Protein AF-A0A9D8TZD1-F1 (afdb_monomer_lite)

Foldseek 3Di:
DVVVVVVVVVVVVVVVVVVLVVLCVVQVFFDFDQDPPVRDGDRHGPSVVVVVVVVVVVVVVCVVVVVVVVVVVVVVVVVVVVVVVVVVVVVVVVVVVVVVVVVVVVVVVVVVVVVVVVD

Secondary structure (DSSP, 8-state):
-HHHHHHHHHHHHHHHHHHHHHHHHHT-SEEE--BTTTTB--EEEHHHHHHHHHHHHHHHHHHHHHHHHHHHHHHHHHHHHHHHHHHHHHHHHHHHHHHHHHHHHHHHHHHHHHHTT--

Structure (mmCIF, N/CA/C/O backbone):
data_AF-A0A9D8TZD1-F1
#
_entry.id   AF-A0A9D8TZD1-F1
#
loop_
_atom_site.group_PDB
_atom_site.id
_atom_site.type_symbol
_atom_site.label_atom_id
_atom_site.label_alt_id
_atom_site.label_comp_id
_atom_site.label_asym_id
_atom_site.label_entity_id
_atom_site.label_seq_id
_atom_site.pdbx_PDB_ins_code
_atom_site.Cartn_x
_atom_site.Cartn_y
_atom_site.Cartn_z
_atom_site.occupancy
_atom_site.B_iso_or_equiv
_atom_site.auth_seq_id
_atom_site.auth_comp_id
_atom_site.auth_asym_id
_atom_site.auth_atom_id
_atom_site.pdbx_PDB_model_num
ATOM 1 N N . MET A 1 1 ? -3.387 24.633 10.165 1.00 63.16 1 MET A N 1
ATOM 2 C CA . MET A 1 1 ? -2.255 23.688 10.346 1.00 63.16 1 MET A CA 1
ATOM 3 C C . MET A 1 1 ? -2.448 22.372 9.582 1.00 63.16 1 MET A C 1
ATOM 5 O O . MET A 1 1 ? -1.599 22.056 8.760 1.00 63.16 1 MET A O 1
ATOM 9 N N . ALA A 1 2 ? -3.564 21.642 9.746 1.00 78.69 2 ALA A N 1
ATOM 10 C CA . ALA A 1 2 ? -3.798 20.363 9.046 1.00 78.69 2 ALA A CA 1
ATOM 11 C C . ALA A 1 2 ? -3.732 20.444 7.501 1.00 78.69 2 ALA A C 1
ATOM 13 O O . ALA A 1 2 ? -3.225 19.532 6.852 1.00 78.69 2 ALA A O 1
ATOM 14 N N . GLN A 1 3 ? -4.179 21.559 6.908 1.00 86.00 3 GLN A N 1
ATOM 15 C CA . GLN A 1 3 ? -4.106 21.774 5.456 1.00 86.00 3 GLN A CA 1
ATOM 16 C C . GLN A 1 3 ? -2.664 21.906 4.936 1.00 86.00 3 GLN A C 1
ATOM 18 O O . GLN A 1 3 ? -2.342 21.358 3.885 1.00 86.00 3 GLN A O 1
ATOM 23 N N . LEU A 1 4 ? -1.771 22.551 5.696 1.00 87.38 4 LEU A N 1
ATOM 24 C CA . LEU A 1 4 ? -0.361 22.703 5.322 1.00 87.38 4 LEU A CA 1
ATOM 25 C C . LEU A 1 4 ? 0.353 21.342 5.300 1.00 87.38 4 LEU A C 1
ATOM 27 O O . LEU A 1 4 ? 1.038 21.022 4.334 1.00 87.38 4 LEU A O 1
ATOM 31 N N . LEU A 1 5 ? 0.115 20.501 6.314 1.00 90.75 5 LEU A N 1
ATOM 32 C CA . LEU A 1 5 ? 0.665 19.140 6.381 1.00 90.75 5 LEU A CA 1
ATOM 33 C C . LEU A 1 5 ? 0.210 18.275 5.196 1.00 90.75 5 LEU A C 1
ATOM 35 O O . LEU A 1 5 ? 0.997 17.508 4.642 1.00 90.75 5 LEU A O 1
ATOM 39 N N . ASN A 1 6 ? -1.047 18.420 4.766 1.00 92.88 6 ASN A N 1
ATOM 40 C CA . ASN A 1 6 ? -1.565 17.702 3.602 1.00 92.88 6 ASN A CA 1
ATOM 41 C C . ASN A 1 6 ? -0.882 18.130 2.298 1.00 92.88 6 ASN A C 1
ATOM 43 O O . ASN A 1 6 ? -0.601 17.271 1.462 1.00 92.88 6 ASN A O 1
ATOM 47 N N . ILE A 1 7 ? -0.603 19.425 2.130 1.00 95.19 7 ILE A N 1
ATOM 48 C CA . ILE A 1 7 ? 0.103 19.957 0.958 1.00 95.19 7 ILE A CA 1
ATOM 49 C C . ILE A 1 7 ? 1.554 19.478 0.945 1.00 95.19 7 ILE A C 1
ATOM 51 O O . ILE A 1 7 ? 1.998 18.948 -0.069 1.00 95.19 7 ILE A O 1
ATOM 55 N N . VAL A 1 8 ? 2.263 19.577 2.074 1.00 96.00 8 VAL A N 1
ATOM 56 C CA . VAL A 1 8 ? 3.642 19.076 2.198 1.00 96.00 8 VAL A CA 1
ATOM 57 C C . VAL A 1 8 ? 3.698 17.585 1.877 1.00 96.00 8 VAL A C 1
ATOM 59 O O . VAL A 1 8 ? 4.513 17.158 1.067 1.00 96.00 8 VAL A O 1
ATOM 62 N N . ARG A 1 9 ? 2.773 16.787 2.423 1.00 95.56 9 ARG A N 1
ATOM 63 C CA . ARG A 1 9 ? 2.679 15.358 2.103 1.00 95.56 9 ARG A CA 1
ATOM 64 C C . ARG A 1 9 ? 2.456 15.116 0.607 1.00 95.56 9 ARG A C 1
ATOM 66 O O . ARG A 1 9 ? 3.107 14.246 0.043 1.00 95.56 9 ARG A O 1
ATOM 73 N N . ARG A 1 10 ? 1.558 15.864 -0.045 1.00 96.31 10 ARG A N 1
ATOM 74 C CA . ARG A 1 10 ? 1.322 15.751 -1.499 1.00 96.31 10 ARG A CA 1
ATOM 75 C C . ARG A 1 10 ? 2.564 16.118 -2.309 1.00 96.31 10 ARG A C 1
ATOM 77 O O . ARG A 1 10 ? 2.880 15.407 -3.253 1.00 96.31 10 ARG A O 1
ATOM 84 N N . LEU A 1 11 ? 3.274 17.177 -1.921 1.00 97.00 11 LEU A N 1
ATOM 85 C CA . LEU A 1 11 ? 4.532 17.580 -2.552 1.00 97.00 11 LEU A CA 1
ATOM 86 C C . LEU A 1 11 ? 5.605 16.498 -2.413 1.00 97.00 11 LEU A C 1
ATOM 88 O O . LEU A 1 11 ? 6.266 16.184 -3.395 1.00 97.00 11 LEU A O 1
ATOM 92 N N . LEU A 1 12 ? 5.730 15.875 -1.238 1.00 96.88 12 LEU A N 1
ATOM 93 C CA . LEU A 1 12 ? 6.648 14.751 -1.033 1.00 96.88 12 LEU A CA 1
ATOM 94 C C . LEU A 1 12 ? 6.302 13.561 -1.936 1.00 96.88 12 LEU A C 1
ATOM 96 O O . LEU A 1 12 ? 7.192 13.000 -2.567 1.00 96.88 12 LEU A O 1
ATOM 100 N N . TRP A 1 13 ? 5.018 13.207 -2.055 1.00 96.31 13 TRP A N 1
ATOM 101 C CA . TRP A 1 13 ? 4.581 12.156 -2.982 1.00 96.31 13 TRP A CA 1
ATOM 102 C C . TRP A 1 13 ? 4.863 12.510 -4.443 1.00 96.31 13 TRP A C 1
ATOM 104 O O . TRP A 1 13 ? 5.315 11.652 -5.196 1.00 96.31 13 TRP A O 1
ATOM 114 N N . ALA A 1 14 ? 4.638 13.763 -4.843 1.00 97.25 14 ALA A N 1
ATOM 115 C CA . ALA A 1 14 ? 4.937 14.230 -6.193 1.00 97.25 14 ALA A CA 1
ATOM 116 C C . ALA A 1 14 ? 6.444 14.180 -6.492 1.00 97.25 14 ALA A C 1
ATOM 118 O O . ALA A 1 14 ? 6.845 13.693 -7.546 1.00 97.25 14 ALA A O 1
ATOM 119 N N . ALA A 1 15 ? 7.281 14.616 -5.548 1.00 97.69 15 ALA A N 1
ATOM 120 C CA . ALA A 1 15 ? 8.734 14.544 -5.666 1.00 97.69 15 ALA A CA 1
ATOM 121 C C . ALA A 1 15 ? 9.225 13.090 -5.755 1.00 97.69 15 ALA A C 1
ATOM 123 O O . ALA A 1 15 ? 10.039 12.770 -6.618 1.00 97.69 15 ALA A O 1
ATOM 124 N N . LEU A 1 16 ? 8.684 12.194 -4.921 1.00 96.69 16 LEU A N 1
ATOM 125 C CA . LEU A 1 16 ? 8.992 10.765 -4.976 1.00 96.69 16 LEU A CA 1
ATOM 126 C C . LEU A 1 16 ? 8.586 10.153 -6.325 1.00 96.69 16 LEU A C 1
ATOM 128 O O . LEU A 1 16 ? 9.360 9.402 -6.913 1.00 96.69 16 LEU A O 1
ATOM 132 N N . ALA A 1 17 ? 7.405 10.502 -6.844 1.00 95.75 17 ALA A N 1
ATOM 133 C CA . ALA A 1 17 ? 6.942 10.050 -8.153 1.00 95.75 17 ALA A CA 1
ATOM 134 C C . ALA A 1 17 ? 7.857 10.540 -9.285 1.00 95.75 17 ALA A C 1
ATOM 136 O O . ALA A 1 17 ? 8.245 9.748 -10.140 1.00 95.75 17 ALA A O 1
ATOM 137 N N . LEU A 1 18 ? 8.259 11.815 -9.269 1.00 97.88 18 LEU A N 1
ATOM 138 C CA . LEU A 1 18 ? 9.214 12.359 -10.237 1.00 97.88 18 LEU A CA 1
ATOM 139 C C . LEU A 1 18 ? 10.564 11.642 -10.171 1.00 97.88 18 LEU A C 1
ATOM 141 O O . LEU A 1 18 ? 11.112 11.287 -11.212 1.00 97.88 18 LEU A O 1
ATOM 145 N N . LEU A 1 19 ? 11.072 11.375 -8.966 1.00 97.06 19 LEU A N 1
ATOM 146 C CA . LEU A 1 19 ? 12.310 10.626 -8.767 1.00 97.06 19 LEU A CA 1
ATOM 147 C C . LEU A 1 19 ? 12.212 9.208 -9.347 1.00 97.06 19 LEU A C 1
ATOM 149 O O . LEU A 1 19 ? 13.105 8.784 -10.075 1.00 97.06 19 LEU A O 1
ATOM 153 N N . LEU A 1 20 ? 11.106 8.503 -9.096 1.00 96.56 20 LEU A N 1
ATOM 154 C CA . LEU A 1 20 ? 10.831 7.177 -9.662 1.00 96.56 20 LEU A CA 1
ATOM 155 C C . LEU A 1 20 ? 10.750 7.206 -11.194 1.00 96.56 20 LEU A C 1
ATOM 157 O O . LEU A 1 20 ? 11.310 6.334 -11.860 1.00 96.56 20 LEU A O 1
ATOM 161 N N . ILE A 1 21 ? 10.089 8.215 -11.767 1.00 96.44 21 ILE A N 1
ATOM 162 C CA . ILE A 1 21 ? 10.000 8.403 -13.220 1.00 96.44 21 ILE A CA 1
ATOM 163 C C . ILE A 1 21 ? 11.393 8.638 -13.805 1.00 96.44 21 ILE A C 1
ATOM 165 O O . ILE A 1 21 ? 11.779 7.972 -14.764 1.00 96.44 21 ILE A O 1
ATOM 169 N N . PHE A 1 22 ? 12.172 9.546 -13.216 1.00 97.38 22 PHE A N 1
ATOM 170 C CA . PHE A 1 22 ? 13.505 9.878 -13.708 1.00 97.38 22 PHE A CA 1
ATOM 171 C C . PHE A 1 22 ? 14.466 8.692 -13.590 1.00 97.38 22 PHE A C 1
ATOM 173 O O . PHE A 1 22 ? 15.194 8.388 -14.537 1.00 97.38 22 PHE A O 1
ATOM 180 N N . PHE A 1 23 ? 14.407 7.967 -12.470 1.00 95.88 23 PHE A N 1
ATOM 181 C CA . PHE A 1 23 ? 15.116 6.705 -12.285 1.00 95.88 23 PHE A CA 1
ATOM 182 C C . PHE A 1 23 ? 14.742 5.703 -13.379 1.00 95.88 23 PHE A C 1
ATOM 184 O O . PHE A 1 23 ? 15.625 5.119 -14.000 1.00 95.88 23 PHE A O 1
ATOM 191 N N . SER A 1 24 ? 13.450 5.562 -13.681 1.00 95.25 24 SER A N 1
ATOM 192 C CA . SER A 1 24 ? 12.968 4.641 -14.713 1.00 95.25 24 SER A CA 1
ATOM 193 C C . SER A 1 24 ? 13.445 5.015 -16.106 1.00 95.25 24 SER A C 1
ATOM 195 O O . SER A 1 24 ? 13.823 4.136 -16.872 1.00 95.25 24 SER A O 1
ATOM 197 N N . ILE A 1 25 ? 13.456 6.309 -16.433 1.00 96.44 25 ILE A N 1
ATOM 198 C CA . ILE A 1 25 ? 13.917 6.798 -17.734 1.00 96.44 25 ILE A CA 1
ATOM 199 C C . ILE A 1 25 ? 15.417 6.551 -17.916 1.00 96.44 25 ILE A C 1
ATOM 201 O O . ILE A 1 25 ? 15.821 6.113 -18.990 1.00 96.44 25 ILE A O 1
ATOM 205 N N . ASN A 1 26 ? 16.224 6.797 -16.884 1.00 95.88 26 ASN A N 1
ATOM 206 C CA . ASN A 1 26 ? 17.676 6.625 -16.961 1.00 95.88 26 ASN A CA 1
ATOM 207 C C . ASN A 1 26 ? 18.108 5.155 -16.872 1.00 95.88 26 ASN A C 1
ATOM 209 O O . ASN A 1 26 ? 19.114 4.773 -17.458 1.00 95.88 26 ASN A O 1
ATOM 213 N N . ASN A 1 27 ? 17.331 4.308 -16.196 1.00 94.38 27 ASN A N 1
ATOM 214 C CA . ASN A 1 27 ? 17.653 2.895 -15.985 1.00 94.38 27 ASN A CA 1
ATOM 215 C C . ASN A 1 27 ? 16.809 1.968 -16.872 1.00 94.38 27 ASN A C 1
ATOM 217 O O . ASN A 1 27 ? 16.347 0.916 -16.427 1.00 94.38 27 ASN A O 1
ATOM 221 N N . ARG A 1 28 ? 16.590 2.359 -18.136 1.00 93.25 28 ARG A N 1
ATOM 222 C CA . ARG A 1 28 ? 15.887 1.524 -19.130 1.00 93.25 28 ARG A CA 1
ATOM 223 C C . ARG A 1 28 ? 16.720 0.364 -19.657 1.00 93.25 28 ARG A C 1
ATOM 225 O O . ARG A 1 28 ? 16.157 -0.541 -20.265 1.00 93.25 28 ARG A O 1
ATOM 232 N N . GLN A 1 29 ? 18.033 0.411 -19.452 1.00 92.81 29 GLN A N 1
ATOM 233 C CA . GLN A 1 29 ? 18.937 -0.624 -19.930 1.00 92.81 29 GLN A CA 1
ATOM 234 C C . GLN A 1 29 ? 18.623 -1.959 -19.241 1.00 92.81 29 GLN A C 1
ATOM 236 O O . GLN A 1 29 ? 18.479 -1.983 -18.013 1.00 92.81 29 GLN A O 1
ATOM 241 N N . PRO A 1 30 ? 18.491 -3.055 -20.006 1.00 91.88 30 PRO A N 1
ATOM 242 C CA . PRO A 1 30 ? 18.254 -4.366 -19.433 1.00 91.88 30 PRO A CA 1
ATOM 243 C C . PRO A 1 30 ? 19.502 -4.832 -18.682 1.00 91.88 30 PRO A C 1
ATOM 245 O O . PRO A 1 30 ? 20.599 -4.868 -19.236 1.00 91.88 30 PRO A O 1
ATOM 248 N N . ILE A 1 31 ? 19.317 -5.208 -17.421 1.00 91.25 31 ILE A N 1
ATOM 249 C CA . ILE A 1 31 ? 20.317 -5.903 -16.618 1.00 91.25 31 ILE A CA 1
ATOM 250 C C . ILE A 1 31 ? 19.905 -7.367 -16.492 1.00 91.25 31 ILE A C 1
ATOM 252 O O . ILE A 1 31 ? 18.725 -7.691 -16.344 1.00 91.25 31 ILE A O 1
ATOM 256 N N . VAL A 1 32 ? 20.879 -8.268 -16.584 1.00 92.19 32 VAL A N 1
ATOM 257 C CA . VAL A 1 32 ? 20.630 -9.690 -16.348 1.00 92.19 32 VAL A CA 1
ATOM 258 C C . VAL A 1 32 ? 20.551 -9.887 -14.845 1.00 92.19 32 VAL A C 1
ATOM 260 O O . VAL A 1 32 ? 21.526 -9.652 -14.132 1.00 92.19 32 VAL A O 1
ATOM 263 N N . VAL A 1 33 ? 19.383 -10.299 -14.363 1.00 87.69 33 VAL A N 1
ATOM 264 C CA . VAL A 1 33 ? 19.202 -10.635 -12.953 1.00 87.69 33 VAL A CA 1
ATOM 265 C C . VAL A 1 33 ? 19.152 -12.141 -12.819 1.00 87.69 33 VAL A C 1
ATOM 267 O O . VAL A 1 33 ? 18.286 -12.782 -13.405 1.00 87.69 33 VAL A O 1
ATOM 270 N N . SER A 1 34 ? 20.077 -12.692 -12.033 1.00 89.38 34 SER A N 1
ATOM 271 C CA . SER A 1 34 ? 20.040 -14.103 -11.666 1.00 89.38 34 SER A CA 1
ATOM 272 C C . SER A 1 34 ? 19.082 -14.295 -10.497 1.00 89.38 34 SER A C 1
ATOM 274 O O . SER A 1 34 ? 19.334 -13.817 -9.389 1.00 89.38 34 SER A O 1
ATOM 276 N N . LEU A 1 35 ? 17.960 -14.962 -10.756 1.00 86.88 35 LEU A N 1
ATOM 277 C CA . LEU A 1 35 ? 16.982 -15.335 -9.740 1.00 86.88 35 LEU A CA 1
ATOM 278 C C . LEU A 1 35 ? 17.256 -16.769 -9.284 1.00 86.88 35 LEU A C 1
ATOM 280 O O . LEU A 1 35 ? 16.529 -17.696 -9.632 1.00 86.88 35 LEU A O 1
ATOM 284 N N . GLU A 1 36 ? 18.311 -16.961 -8.501 1.00 85.62 36 GLU A N 1
ATOM 285 C CA . GLU A 1 36 ? 18.554 -18.228 -7.800 1.00 85.62 36 GLU A CA 1
ATOM 286 C C . GLU A 1 36 ? 17.571 -18.385 -6.626 1.00 85.62 36 GLU A C 1
ATOM 288 O O . GLU A 1 36 ? 17.286 -17.391 -5.949 1.00 85.62 36 GLU A O 1
ATOM 293 N N . PRO A 1 37 ? 17.021 -19.586 -6.341 1.00 83.94 37 PRO A N 1
ATOM 294 C CA . PRO A 1 37 ? 17.229 -20.907 -6.961 1.00 83.94 37 PRO A CA 1
ATOM 295 C C . PRO A 1 37 ? 16.288 -21.209 -8.146 1.00 83.94 37 PRO A C 1
ATOM 297 O O . PRO A 1 37 ? 16.141 -22.356 -8.561 1.00 83.94 37 PRO A O 1
ATOM 300 N N . LEU A 1 38 ? 15.571 -20.205 -8.658 1.00 85.25 38 LEU A N 1
ATOM 301 C CA . LEU A 1 38 ? 14.556 -20.389 -9.697 1.00 85.25 38 LEU A CA 1
ATOM 302 C C . LEU A 1 38 ? 15.176 -20.677 -11.082 1.00 85.25 38 LEU A C 1
ATOM 304 O O . LEU A 1 38 ? 14.452 -21.089 -11.982 1.00 85.25 38 LEU A O 1
ATOM 308 N N . GLY A 1 39 ? 16.487 -20.470 -11.271 1.00 84.62 39 GLY A N 1
ATOM 309 C CA . GLY A 1 39 ? 17.191 -20.721 -12.537 1.00 84.62 39 GLY A CA 1
ATOM 310 C C . GLY A 1 39 ? 16.797 -19.768 -13.674 1.00 84.62 39 GLY A C 1
ATOM 311 O O . GLY A 1 39 ? 17.071 -20.037 -14.842 1.00 84.62 39 GLY A O 1
ATOM 312 N N . PHE A 1 40 ? 16.131 -18.656 -13.352 1.00 85.56 40 PHE A N 1
ATOM 313 C CA . PHE A 1 40 ? 15.682 -17.656 -14.320 1.00 85.56 40 PHE A CA 1
ATOM 314 C C . PHE A 1 40 ? 16.705 -16.520 -14.440 1.00 85.56 40 PHE A C 1
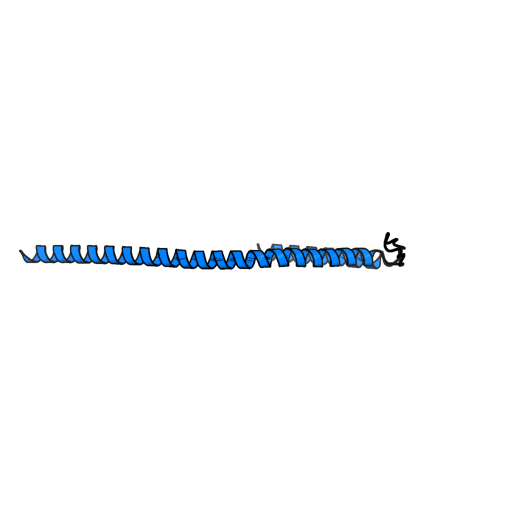ATOM 316 O O . PHE A 1 40 ? 17.080 -15.910 -13.439 1.00 85.56 40 PHE A O 1
ATOM 323 N N . LEU A 1 41 ? 17.104 -16.203 -15.679 1.00 86.31 41 LEU A N 1
ATOM 324 C CA . LEU A 1 41 ? 17.999 -15.086 -16.015 1.00 86.31 41 LEU A CA 1
ATOM 325 C C . LEU A 1 41 ? 17.333 -14.088 -16.987 1.00 86.31 41 LEU A C 1
ATOM 327 O O . LEU A 1 41 ? 17.817 -13.890 -18.105 1.00 86.31 41 LEU A O 1
ATOM 331 N N . PRO A 1 42 ? 16.187 -13.481 -16.631 1.00 86.31 42 PRO A N 1
ATOM 332 C CA . PRO A 1 42 ? 15.502 -12.572 -17.534 1.00 86.31 42 PRO A CA 1
ATOM 333 C C . PRO A 1 42 ? 16.287 -11.250 -17.670 1.00 86.31 42 PRO A C 1
ATOM 335 O O . PRO A 1 42 ? 16.713 -10.679 -16.660 1.00 86.31 42 PRO A O 1
ATOM 338 N N . PRO A 1 43 ? 16.455 -10.717 -18.895 1.00 90.25 43 PRO A N 1
ATOM 339 C CA . PRO A 1 43 ? 16.956 -9.363 -19.090 1.00 90.25 43 PRO A CA 1
ATOM 340 C C . PRO A 1 43 ? 15.854 -8.373 -18.699 1.00 90.25 43 PRO A C 1
ATOM 342 O O . PRO A 1 43 ? 14.879 -8.186 -19.428 1.00 90.25 43 PRO A O 1
ATOM 345 N N . LEU A 1 44 ? 15.990 -7.751 -17.530 1.00 91.81 44 LEU A N 1
ATOM 346 C CA . LEU A 1 44 ? 14.997 -6.828 -16.986 1.00 91.81 44 LEU A CA 1
ATOM 347 C C . LEU A 1 44 ? 15.625 -5.455 -16.755 1.00 91.81 44 LEU A C 1
ATOM 349 O O . LEU A 1 44 ? 16.728 -5.368 -16.220 1.00 91.81 44 LEU A O 1
ATOM 353 N N . PRO A 1 45 ? 14.941 -4.355 -17.098 1.00 94.25 45 PRO A N 1
ATOM 354 C CA . PRO A 1 45 ? 15.372 -3.035 -16.661 1.00 94.25 45 PRO A CA 1
ATOM 355 C C . PRO A 1 45 ? 15.349 -2.927 -15.133 1.00 94.25 45 PRO A C 1
ATOM 357 O O . PRO A 1 45 ? 14.425 -3.425 -14.487 1.00 94.25 45 PRO A O 1
ATOM 360 N N . ALA A 1 46 ? 16.309 -2.214 -14.541 1.00 92.06 46 ALA A N 1
ATOM 361 C CA . ALA A 1 46 ? 16.421 -2.112 -13.081 1.00 92.06 46 ALA A CA 1
ATOM 362 C C . ALA A 1 46 ? 15.162 -1.519 -12.416 1.00 92.06 46 ALA A C 1
ATOM 364 O O . ALA A 1 46 ? 14.785 -1.911 -11.309 1.00 92.06 46 ALA A O 1
ATOM 365 N N . TYR A 1 47 ? 14.461 -0.613 -13.108 1.00 92.94 47 TYR A N 1
ATOM 366 C CA . TYR A 1 47 ? 13.208 -0.047 -12.606 1.00 92.94 47 TYR A CA 1
ATOM 367 C C . TYR A 1 47 ? 12.108 -1.096 -12.425 1.00 92.94 47 TYR A C 1
ATOM 369 O O . TYR A 1 47 ? 11.286 -0.956 -11.522 1.00 92.94 47 TYR A O 1
ATOM 377 N N . ALA A 1 48 ? 12.095 -2.157 -13.238 1.00 93.25 48 ALA A N 1
ATOM 378 C CA . ALA A 1 48 ? 11.083 -3.202 -13.149 1.00 93.25 48 ALA A CA 1
ATOM 379 C C . ALA A 1 48 ? 11.199 -3.965 -11.823 1.00 93.25 48 ALA A C 1
ATOM 381 O O . ALA A 1 48 ? 10.189 -4.191 -11.159 1.00 93.25 48 ALA A O 1
ATOM 382 N N . LEU A 1 49 ? 12.427 -4.280 -11.391 1.00 92.12 49 LEU A N 1
ATOM 383 C CA . LEU A 1 49 ? 12.674 -4.915 -10.093 1.00 92.12 49 LEU A CA 1
ATOM 384 C C . LEU A 1 49 ? 12.300 -4.005 -8.929 1.00 92.12 49 LEU A C 1
ATOM 386 O O . LEU A 1 49 ? 11.657 -4.452 -7.979 1.00 92.12 49 LEU A O 1
ATOM 390 N N . LEU A 1 50 ? 12.666 -2.727 -9.016 1.00 94.12 50 LEU A N 1
ATOM 391 C CA . LEU A 1 50 ? 12.339 -1.750 -7.986 1.00 94.12 50 LEU A CA 1
ATOM 392 C C . LEU A 1 50 ? 10.820 -1.615 -7.810 1.00 94.12 50 LEU A C 1
ATOM 394 O O . LEU A 1 50 ? 10.322 -1.720 -6.689 1.00 94.12 50 LEU A O 1
ATOM 398 N N . PHE A 1 51 ? 10.065 -1.452 -8.901 1.00 95.75 51 PHE A N 1
ATOM 399 C CA . PHE A 1 51 ? 8.607 -1.388 -8.818 1.00 95.75 51 PHE A CA 1
ATOM 400 C C . PHE A 1 51 ? 7.997 -2.702 -8.343 1.00 95.75 51 PHE A C 1
ATOM 402 O O . PHE A 1 51 ? 7.114 -2.658 -7.492 1.00 95.75 51 PHE A O 1
ATOM 409 N N . ALA A 1 52 ? 8.468 -3.854 -8.827 1.00 94.38 52 ALA A N 1
ATOM 410 C CA . ALA A 1 52 ? 7.986 -5.152 -8.359 1.00 94.38 52 ALA A CA 1
ATOM 411 C C . ALA A 1 52 ? 8.153 -5.294 -6.838 1.00 94.38 52 ALA A C 1
ATOM 413 O O . ALA A 1 52 ? 7.197 -5.648 -6.150 1.00 94.38 52 ALA A O 1
ATOM 414 N N . GLY A 1 53 ? 9.319 -4.928 -6.295 1.00 95.00 53 GLY A N 1
ATOM 415 C CA . GLY A 1 53 ? 9.567 -4.919 -4.853 1.00 95.00 53 GLY A CA 1
ATOM 416 C C . GLY A 1 53 ? 8.628 -3.980 -4.091 1.00 95.00 53 GLY A C 1
ATOM 417 O O . GLY A 1 53 ? 8.054 -4.378 -3.077 1.00 95.00 53 GLY A O 1
ATOM 418 N N . ILE A 1 54 ? 8.405 -2.762 -4.600 1.00 95.75 54 ILE A N 1
ATOM 419 C CA . ILE A 1 54 ? 7.452 -1.809 -4.006 1.00 95.75 54 ILE A CA 1
ATOM 420 C C . ILE A 1 54 ? 6.031 -2.381 -4.016 1.00 95.75 54 ILE A C 1
ATOM 422 O O . ILE A 1 54 ? 5.355 -2.335 -2.991 1.00 95.75 54 ILE A O 1
ATOM 426 N N . PHE A 1 55 ? 5.571 -2.940 -5.138 1.00 96.62 55 PHE A N 1
ATOM 427 C CA . PHE A 1 55 ? 4.235 -3.528 -5.245 1.00 96.62 55 PHE A CA 1
ATOM 428 C C . PHE A 1 55 ? 4.058 -4.706 -4.290 1.00 96.62 55 PHE A C 1
ATOM 430 O O . PHE A 1 55 ? 3.067 -4.745 -3.564 1.00 96.62 55 PHE A O 1
ATOM 437 N N . ILE A 1 56 ? 5.028 -5.621 -4.230 1.00 96.81 56 ILE A N 1
ATOM 438 C CA . ILE A 1 56 ? 5.007 -6.747 -3.288 1.00 96.81 56 ILE A CA 1
ATOM 439 C C . ILE A 1 56 ? 4.957 -6.228 -1.848 1.00 96.81 56 ILE A C 1
ATOM 441 O O . ILE A 1 56 ? 4.118 -6.671 -1.066 1.00 96.81 56 ILE A O 1
ATOM 445 N N . GLY A 1 57 ? 5.795 -5.246 -1.507 1.00 95.62 57 GLY A N 1
ATOM 446 C CA . GLY A 1 57 ? 5.805 -4.621 -0.187 1.00 95.62 57 GLY A CA 1
ATOM 447 C C . GLY A 1 57 ? 4.477 -3.948 0.166 1.00 95.62 57 GLY A C 1
ATOM 448 O O . GLY A 1 57 ? 3.988 -4.112 1.280 1.00 95.62 57 GLY A O 1
ATOM 449 N N . LEU A 1 58 ? 3.851 -3.241 -0.780 1.00 95.38 58 LEU A N 1
ATOM 450 C CA . LEU A 1 58 ? 2.542 -2.610 -0.590 1.00 95.38 58 LEU A CA 1
ATOM 451 C C . LEU A 1 58 ? 1.428 -3.641 -0.412 1.00 95.38 58 LEU A C 1
ATOM 453 O O . LEU A 1 58 ? 0.586 -3.463 0.464 1.00 95.38 58 LEU A O 1
ATOM 457 N N . ILE A 1 59 ? 1.428 -4.717 -1.199 1.00 95.50 59 ILE A N 1
ATOM 458 C CA . ILE A 1 59 ? 0.458 -5.811 -1.069 1.00 95.50 59 ILE A CA 1
ATOM 459 C C . ILE A 1 59 ? 0.624 -6.492 0.290 1.00 95.50 59 ILE A C 1
ATOM 461 O O . ILE A 1 59 ? -0.361 -6.682 1.001 1.00 95.50 59 ILE A O 1
ATOM 465 N N . ALA A 1 60 ? 1.860 -6.797 0.691 1.00 94.62 60 ALA A N 1
ATOM 466 C CA . ALA A 1 60 ? 2.151 -7.378 1.995 1.00 94.62 60 ALA A CA 1
ATOM 467 C C . ALA A 1 60 ? 1.713 -6.443 3.133 1.00 94.62 60 ALA A C 1
ATOM 469 O O . ALA A 1 60 ? 0.996 -6.865 4.039 1.00 94.62 60 ALA A O 1
ATOM 470 N N . ALA A 1 61 ? 2.061 -5.156 3.065 1.00 91.75 61 ALA A N 1
ATOM 471 C CA . ALA A 1 61 ? 1.657 -4.167 4.059 1.00 91.75 61 ALA A CA 1
ATOM 472 C C . ALA A 1 61 ? 0.130 -4.004 4.123 1.00 91.75 61 ALA A C 1
ATOM 474 O O . ALA A 1 61 ? -0.439 -3.954 5.215 1.00 91.75 61 ALA A O 1
ATOM 475 N N . ALA A 1 62 ? -0.555 -3.960 2.978 1.00 89.00 62 ALA A N 1
ATOM 476 C CA . ALA A 1 62 ? -2.012 -3.903 2.908 1.00 89.00 62 ALA A CA 1
ATOM 477 C C . ALA A 1 62 ? -2.658 -5.171 3.486 1.00 89.00 62 ALA A C 1
ATOM 479 O O . ALA A 1 62 ? -3.623 -5.068 4.239 1.00 89.00 62 ALA A O 1
ATOM 480 N N . GLY A 1 63 ? -2.098 -6.351 3.208 1.00 90.88 63 GLY A N 1
ATOM 481 C CA . GLY A 1 63 ? -2.551 -7.622 3.773 1.00 90.88 63 GLY A CA 1
ATOM 482 C C . GLY A 1 63 ? -2.395 -7.671 5.294 1.00 90.88 63 GLY A C 1
ATOM 483 O O . GLY A 1 63 ? -3.360 -7.947 6.005 1.00 90.88 63 GLY A O 1
ATOM 484 N N . VAL A 1 64 ? -1.214 -7.317 5.810 1.00 89.12 64 VAL A N 1
ATOM 485 C CA . VAL A 1 64 ? -0.921 -7.297 7.255 1.00 89.12 64 VAL A CA 1
ATOM 486 C C . VAL A 1 64 ? -1.783 -6.263 7.979 1.00 89.12 64 VAL A C 1
ATOM 488 O O . VAL A 1 64 ? -2.421 -6.569 8.987 1.00 89.12 64 VAL A O 1
ATOM 491 N N . THR A 1 65 ? -1.852 -5.033 7.466 1.00 84.31 65 THR A N 1
ATOM 492 C CA . THR A 1 65 ? -2.683 -3.981 8.075 1.00 84.31 65 THR A CA 1
ATOM 493 C C . THR A 1 65 ? -4.175 -4.283 7.953 1.00 84.31 65 THR A C 1
ATOM 495 O O . THR A 1 65 ? -4.931 -3.967 8.873 1.00 84.31 65 THR A O 1
ATOM 498 N N . GLY A 1 66 ? -4.607 -4.932 6.869 1.00 84.38 66 GLY A N 1
ATOM 499 C CA . GLY A 1 66 ? -5.961 -5.449 6.695 1.00 84.38 66 GLY A CA 1
ATOM 500 C C . GLY A 1 66 ? -6.310 -6.500 7.746 1.00 84.38 66 GLY A C 1
ATOM 501 O O . GLY A 1 66 ? -7.335 -6.373 8.413 1.00 84.38 66 GLY A O 1
ATOM 502 N N . TRP A 1 67 ? -5.421 -7.470 7.972 1.00 78.19 67 TRP A N 1
ATOM 503 C CA . TRP A 1 67 ? -5.579 -8.499 9.002 1.00 78.19 67 TRP A CA 1
ATOM 504 C C . TRP A 1 67 ? -5.675 -7.903 10.415 1.00 78.19 67 TRP A C 1
ATOM 506 O O . TRP A 1 67 ? -6.602 -8.205 11.170 1.00 78.19 67 TRP A O 1
ATOM 516 N N . LEU A 1 68 ? -4.772 -6.974 10.749 1.00 77.06 68 LEU A N 1
ATOM 517 C CA . LEU A 1 68 ? -4.770 -6.272 12.037 1.00 77.06 68 LEU A CA 1
ATOM 518 C C . LEU A 1 68 ? -6.025 -5.410 12.235 1.00 77.06 68 LEU A C 1
ATOM 520 O O . LEU A 1 68 ? -6.587 -5.364 13.331 1.00 77.06 68 LEU A O 1
ATOM 524 N N . ARG A 1 69 ? -6.509 -4.741 11.182 1.00 71.88 69 ARG A N 1
ATOM 525 C CA . ARG A 1 69 ? -7.767 -3.980 11.239 1.00 71.88 69 ARG A CA 1
ATOM 526 C C . ARG A 1 69 ? -8.973 -4.882 11.444 1.00 71.88 69 ARG A C 1
ATOM 528 O O . ARG A 1 69 ? -9.877 -4.478 12.169 1.00 71.88 69 ARG A O 1
ATOM 535 N N . LEU A 1 70 ? -8.984 -6.078 10.859 1.00 69.44 70 LEU A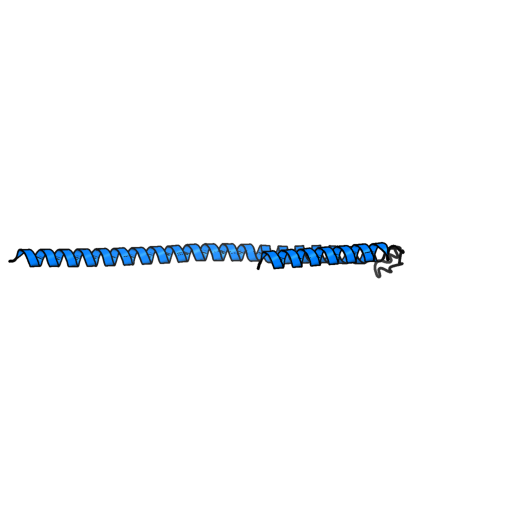 N 1
ATOM 536 C CA . LEU A 1 70 ? -10.069 -7.041 11.032 1.00 69.44 70 LEU A CA 1
ATOM 537 C C . LEU A 1 70 ? -10.167 -7.509 12.493 1.00 69.44 70 LEU A C 1
ATOM 539 O O . LEU A 1 70 ? -11.255 -7.501 13.070 1.00 69.44 70 LEU A O 1
ATOM 543 N N . GLN A 1 71 ? -9.028 -7.799 13.131 1.00 63.34 71 GLN A N 1
ATOM 544 C CA . GLN A 1 71 ? -8.977 -8.087 14.571 1.00 63.34 71 GLN A CA 1
ATOM 545 C C . GLN A 1 71 ? -9.384 -6.872 15.423 1.00 63.34 71 GLN A C 1
ATOM 547 O O . GLN A 1 71 ? -10.148 -6.999 16.383 1.00 63.34 71 GLN A O 1
ATOM 552 N N . GLY A 1 72 ? -8.936 -5.672 15.044 1.00 61.84 72 GLY A N 1
ATOM 553 C CA . GLY A 1 72 ? -9.287 -4.426 15.726 1.00 61.84 72 GLY A CA 1
ATOM 554 C C . GLY A 1 72 ? -10.767 -4.045 15.608 1.00 61.84 72 GLY A C 1
ATOM 555 O O . GLY A 1 72 ? -11.310 -3.434 16.526 1.00 61.84 72 GLY A O 1
ATOM 556 N N . PHE A 1 73 ? -11.450 -4.423 14.525 1.00 60.03 73 PHE A N 1
ATOM 557 C CA . PHE A 1 73 ? -12.869 -4.120 14.313 1.00 60.03 73 PHE A CA 1
ATOM 558 C C . PHE A 1 73 ? -13.760 -4.816 15.349 1.00 60.03 73 PHE A C 1
ATOM 560 O O . PHE A 1 73 ? -14.675 -4.199 15.895 1.00 60.03 73 PHE A O 1
ATOM 567 N N . ALA A 1 74 ? -13.453 -6.073 15.687 1.00 61.66 74 ALA A N 1
ATOM 568 C CA . ALA A 1 74 ? -14.152 -6.808 16.740 1.00 61.66 74 ALA A CA 1
ATOM 569 C C . ALA A 1 74 ? -13.932 -6.170 18.125 1.00 61.66 74 ALA A C 1
ATOM 571 O O . ALA A 1 74 ? -14.876 -6.022 18.905 1.00 61.66 74 ALA A O 1
ATOM 572 N N . ALA A 1 75 ? -12.704 -5.725 18.408 1.00 64.38 75 ALA A N 1
ATOM 573 C CA . ALA A 1 75 ? -12.368 -5.036 19.652 1.00 64.38 75 ALA A CA 1
ATOM 574 C C . ALA A 1 75 ? -13.058 -3.665 19.766 1.00 64.38 75 ALA A C 1
ATOM 576 O O . ALA A 1 75 ? -13.622 -3.349 20.814 1.00 64.38 75 ALA A O 1
ATOM 577 N N . ARG A 1 76 ? -13.093 -2.882 18.678 1.00 65.88 76 ARG A N 1
ATOM 578 C CA . ARG A 1 76 ? -13.780 -1.581 18.626 1.00 65.88 76 ARG A CA 1
ATOM 579 C C . ARG A 1 76 ? -15.280 -1.719 18.848 1.00 65.88 76 ARG A C 1
ATOM 581 O O . ARG A 1 76 ? -15.831 -1.009 19.679 1.00 65.88 76 ARG A O 1
ATOM 588 N N . ARG A 1 77 ? -15.923 -2.697 18.206 1.00 67.44 77 ARG A N 1
ATOM 589 C CA . ARG A 1 77 ? -17.363 -2.950 18.374 1.00 67.44 77 ARG A CA 1
ATOM 590 C C . ARG A 1 77 ? -17.715 -3.383 19.801 1.00 67.44 77 ARG A C 1
ATOM 592 O O . ARG A 1 77 ? -18.779 -3.048 20.313 1.00 67.44 77 ARG A O 1
ATOM 599 N N . LYS A 1 78 ? -16.814 -4.114 20.468 1.00 71.62 78 LYS A N 1
ATOM 600 C CA . LYS A 1 78 ? -16.968 -4.500 21.880 1.00 71.62 78 LYS A CA 1
ATOM 601 C C . LYS A 1 78 ? -16.762 -3.314 22.828 1.00 71.62 78 LYS A C 1
ATOM 603 O O . LYS A 1 78 ? -17.476 -3.216 23.822 1.00 71.62 78 LYS A O 1
ATOM 608 N N . ALA A 1 79 ? -15.821 -2.423 22.521 1.00 73.12 79 ALA A N 1
ATOM 609 C CA . ALA A 1 79 ? -15.598 -1.194 23.280 1.00 73.12 79 ALA A CA 1
ATOM 610 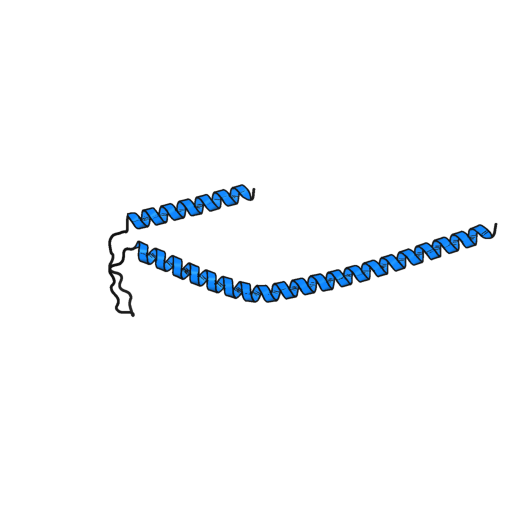C C . ALA A 1 79 ? -16.787 -0.226 2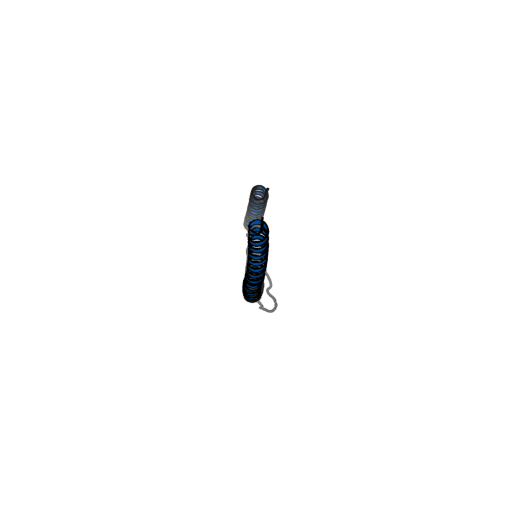3.160 1.00 73.12 79 ALA A C 1
ATOM 612 O O . ALA A 1 79 ? -17.244 0.301 24.167 1.00 73.12 79 ALA A O 1
ATOM 613 N N . GLU A 1 80 ? -17.348 -0.078 21.962 1.00 77.38 80 GLU A N 1
ATOM 614 C CA . GLU A 1 80 ? -18.504 0.785 21.696 1.00 77.38 80 GLU A CA 1
ATOM 615 C C . GLU A 1 80 ? -19.761 0.312 22.440 1.00 77.38 80 GLU A C 1
ATOM 617 O O . GLU A 1 80 ? -20.414 1.099 23.120 1.00 77.38 80 GLU A O 1
ATOM 622 N N . ARG A 1 81 ? -20.032 -1.003 22.443 1.00 76.25 81 ARG A N 1
ATOM 623 C CA . ARG A 1 81 ? -21.113 -1.588 23.259 1.00 76.25 81 ARG A CA 1
ATOM 624 C C . ARG A 1 81 ? -20.916 -1.365 24.757 1.00 76.25 81 ARG A C 1
ATOM 626 O O . ARG A 1 81 ? -21.888 -1.154 25.474 1.00 76.25 81 ARG A O 1
ATOM 633 N N . ARG A 1 82 ? -19.672 -1.430 25.244 1.00 77.06 82 ARG A N 1
ATOM 634 C CA . ARG A 1 82 ? -19.368 -1.141 26.653 1.00 77.06 82 ARG A CA 1
ATOM 635 C C . ARG A 1 82 ? -19.574 0.335 26.977 1.00 77.06 82 ARG A C 1
ATOM 637 O O . ARG A 1 82 ? -20.132 0.609 28.028 1.00 77.06 82 ARG A O 1
ATOM 644 N N . SER A 1 83 ? -19.184 1.251 26.087 1.00 79.44 83 SER A N 1
ATOM 645 C CA . SER A 1 83 ? -19.436 2.689 26.267 1.00 79.44 83 SER A CA 1
ATOM 646 C C . SER A 1 83 ? -20.929 2.966 26.387 1.00 79.44 83 SER A C 1
ATOM 648 O O . SER A 1 83 ? -21.353 3.535 27.381 1.00 79.44 83 SER A O 1
ATOM 650 N N . GLN A 1 84 ? -21.735 2.440 25.459 1.00 82.25 84 GLN A N 1
ATOM 651 C CA . GLN A 1 84 ? -23.193 2.604 25.491 1.00 82.25 84 GLN A CA 1
ATOM 652 C C . GLN A 1 84 ? -23.825 2.021 26.762 1.00 82.25 84 GLN A C 1
ATOM 654 O O . GLN A 1 84 ? -24.718 2.625 27.349 1.00 82.25 84 GLN A O 1
ATOM 659 N N . TYR A 1 85 ? -23.349 0.859 27.222 1.00 86.44 85 TYR A N 1
ATOM 660 C CA . TYR A 1 85 ? -23.826 0.263 28.471 1.00 86.44 85 TYR A CA 1
ATOM 661 C C . TYR A 1 85 ? -23.459 1.111 29.700 1.00 86.44 85 TYR A C 1
ATOM 663 O O . TYR A 1 85 ? -24.279 1.292 30.598 1.00 86.44 85 TYR A O 1
ATOM 671 N N . LEU A 1 86 ? -22.237 1.649 29.749 1.00 84.38 86 LEU A N 1
ATOM 672 C CA . LEU A 1 86 ? -21.806 2.535 30.831 1.00 84.38 86 LEU A CA 1
ATOM 673 C C . LEU A 1 86 ? -22.575 3.861 30.812 1.00 84.38 86 LEU A C 1
ATOM 675 O O . LEU A 1 86 ? -23.039 4.292 31.862 1.00 84.38 86 LEU A O 1
ATOM 679 N N . GLU A 1 87 ? -22.761 4.468 29.641 1.00 86.94 87 GLU A N 1
ATOM 680 C CA . GLU A 1 87 ? -23.558 5.687 29.460 1.00 86.94 87 GLU A CA 1
ATOM 681 C C . GLU A 1 87 ? -25.005 5.487 29.929 1.00 86.94 87 GLU A C 1
ATOM 683 O O . GLU A 1 87 ? -25.532 6.324 30.661 1.00 86.94 87 GLU A O 1
ATOM 688 N N . GLY A 1 88 ? -25.622 4.345 29.605 1.00 87.00 88 GLY A N 1
ATOM 689 C CA . GLY A 1 88 ? -26.965 4.005 30.079 1.00 87.00 88 GLY A CA 1
ATOM 690 C C . GLY A 1 88 ? -27.055 3.881 31.603 1.00 87.00 88 GLY A C 1
ATOM 691 O O . GLY A 1 88 ? -27.988 4.406 32.209 1.00 87.00 88 GLY A O 1
ATOM 692 N N . GLN A 1 89 ? -26.068 3.246 32.243 1.00 88.75 89 GLN A N 1
ATOM 693 C CA . GLN A 1 89 ? -26.032 3.135 33.708 1.00 88.75 89 GLN A CA 1
ATOM 694 C C . GLN A 1 89 ? -25.824 4.491 34.388 1.00 88.75 89 GLN A C 1
ATOM 696 O O . GLN A 1 89 ? -26.471 4.770 35.393 1.00 88.75 89 GLN A O 1
ATOM 701 N N . VAL A 1 90 ? -24.951 5.343 33.840 1.00 90.38 90 VAL A N 1
ATOM 702 C CA . VAL A 1 90 ? -24.735 6.701 34.359 1.00 90.38 90 VAL A CA 1
ATOM 703 C C . VAL A 1 90 ? -26.008 7.535 34.221 1.00 90.38 90 VAL A C 1
ATOM 705 O O . VAL A 1 90 ? -26.387 8.215 35.172 1.00 90.38 90 VAL A O 1
ATOM 708 N N . SER A 1 91 ? -26.703 7.436 33.083 1.00 88.06 91 SER A N 1
ATOM 709 C CA . SER A 1 91 ? -27.981 8.119 32.865 1.00 88.06 91 SER A CA 1
ATOM 710 C C . SER A 1 91 ? -29.033 7.676 33.883 1.00 88.06 91 SER A C 1
ATOM 712 O O . SER A 1 91 ? -29.649 8.527 34.521 1.00 88.06 91 SER A O 1
ATOM 714 N N . ALA A 1 92 ? -29.196 6.367 34.091 1.00 88.50 92 ALA A N 1
ATOM 715 C CA . ALA A 1 92 ? -30.156 5.828 35.053 1.00 88.50 92 ALA A CA 1
ATOM 716 C C . ALA A 1 92 ? -29.856 6.292 36.488 1.00 88.50 92 ALA A C 1
ATOM 718 O O . ALA A 1 92 ? -30.745 6.795 37.171 1.00 88.50 92 ALA A O 1
ATOM 719 N N . LEU A 1 93 ? -28.587 6.224 36.915 1.00 88.94 93 LEU A N 1
ATOM 720 C CA . LEU A 1 93 ? -28.176 6.716 38.233 1.00 88.94 93 LEU A CA 1
ATOM 721 C C . LEU A 1 93 ? -28.434 8.218 38.396 1.00 88.94 93 LEU A C 1
ATOM 723 O O . LEU A 1 93 ? -28.874 8.663 39.455 1.00 88.94 93 LEU A O 1
ATOM 727 N N . SER A 1 94 ? -28.140 9.007 37.359 1.00 87.81 94 SER A N 1
ATOM 728 C CA . SER A 1 94 ? -28.360 10.452 37.396 1.00 87.81 94 SER A CA 1
ATOM 729 C C . SER A 1 94 ? -29.847 10.795 37.494 1.00 87.81 94 SER A C 1
ATOM 731 O O . SER A 1 94 ? -30.222 11.701 38.237 1.00 87.81 94 SER A O 1
ATOM 733 N N . GLU A 1 95 ? -30.705 10.035 36.812 1.00 89.62 95 GLU A N 1
ATOM 734 C CA . GLU A 1 95 ? -32.150 10.232 36.844 1.00 89.62 95 GLU A CA 1
ATOM 735 C C . GLU A 1 95 ? -32.745 9.868 38.210 1.00 89.62 95 GLU A C 1
ATOM 737 O O . GLU A 1 95 ? -33.571 10.616 38.737 1.00 89.62 95 GLU A O 1
ATOM 742 N N . ASP A 1 96 ? -32.283 8.780 38.829 1.00 90.00 96 ASP A N 1
ATOM 743 C CA . ASP A 1 96 ? -32.701 8.392 40.179 1.00 90.00 96 ASP A CA 1
ATOM 744 C C . ASP A 1 96 ? -32.269 9.427 41.226 1.00 90.00 96 ASP A C 1
ATOM 746 O O . ASP A 1 96 ? -33.072 9.822 42.076 1.00 90.00 96 ASP A O 1
ATOM 750 N N . ALA A 1 97 ? -31.041 9.946 41.122 1.00 88.62 97 ALA A N 1
ATOM 751 C CA . ALA A 1 97 ? -30.556 11.021 41.987 1.00 88.62 97 ALA A CA 1
ATOM 752 C C . ALA A 1 97 ? -31.373 12.316 41.815 1.00 88.62 97 ALA A C 1
ATOM 754 O O . ALA A 1 97 ? -31.673 13.005 42.794 1.00 88.62 97 ALA A O 1
ATOM 755 N N . HIS A 1 98 ? -31.779 12.643 40.583 1.00 87.75 98 HIS A N 1
ATOM 756 C CA . HIS A 1 98 ? -32.661 13.780 40.316 1.00 87.75 98 HIS A CA 1
ATOM 757 C C . HIS A 1 98 ? -34.068 13.574 40.889 1.00 87.75 98 HIS A C 1
ATOM 759 O O . HIS A 1 98 ? -34.614 14.500 41.490 1.00 87.75 98 HIS A O 1
ATOM 765 N N . LYS A 1 99 ? -34.642 12.371 40.767 1.00 89.12 99 LYS A N 1
ATOM 766 C CA . LYS A 1 99 ? -35.952 12.037 41.353 1.00 89.12 99 LYS A CA 1
ATOM 767 C C . LYS A 1 99 ? -35.929 12.089 42.879 1.00 89.12 99 LYS A C 1
ATOM 769 O O . LYS A 1 99 ? -36.893 12.570 43.469 1.00 89.12 99 LYS A O 1
ATOM 774 N N . GLN A 1 100 ? -34.849 11.635 43.513 1.00 89.06 100 GLN A N 1
ATOM 775 C CA . GLN A 1 100 ? -34.684 11.724 44.967 1.00 89.06 100 GLN A CA 1
ATOM 776 C C . GLN A 1 100 ? -34.634 13.179 45.438 1.00 89.06 100 GLN A C 1
ATOM 778 O O . GLN A 1 100 ? -35.437 13.561 46.283 1.00 89.06 100 GLN A O 1
ATOM 783 N N . ARG A 1 101 ? -33.799 14.022 44.814 1.00 86.81 101 ARG A N 1
ATOM 784 C CA . ARG A 1 101 ? -33.740 15.458 45.149 1.00 86.81 101 ARG A CA 1
ATOM 785 C C . ARG A 1 101 ? -35.070 16.178 44.922 1.00 86.81 101 ARG A C 1
ATOM 787 O O . ARG A 1 101 ? -35.435 17.047 45.707 1.00 86.81 101 ARG A O 1
ATOM 794 N N . ALA 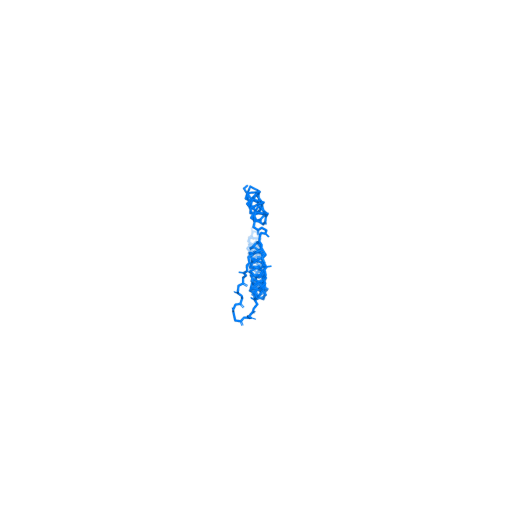A 1 102 ? -35.801 15.823 43.863 1.00 86.31 102 ALA A N 1
ATOM 795 C CA . ALA A 1 102 ? -37.120 16.392 43.599 1.00 86.31 102 ALA A CA 1
ATOM 796 C C . ALA A 1 102 ? -38.128 16.025 44.703 1.00 86.31 102 ALA A C 1
ATOM 798 O O . ALA A 1 102 ? -38.862 16.899 45.162 1.00 86.31 102 ALA A O 1
ATOM 799 N N . ARG A 1 103 ? -38.125 14.767 45.172 1.00 86.31 103 ARG A N 1
ATOM 800 C CA . ARG A 1 103 ? -38.957 14.317 46.302 1.00 86.31 103 ARG A CA 1
ATOM 801 C C . ARG A 1 103 ? -38.591 15.038 47.596 1.00 86.31 103 ARG A C 1
ATOM 803 O O . ARG A 1 103 ? -39.469 15.630 48.202 1.00 86.31 103 ARG A O 1
ATOM 810 N N . GLU A 1 104 ? -37.306 15.100 47.938 1.00 88.25 104 GLU A N 1
ATOM 811 C CA . GLU A 1 104 ? -36.831 15.825 49.126 1.00 88.25 104 GLU A CA 1
ATOM 812 C C . GLU A 1 104 ? -37.251 17.303 49.110 1.00 88.25 104 GLU A C 1
ATOM 814 O O . GLU A 1 104 ? -37.699 17.835 50.122 1.00 88.25 104 GLU A O 1
ATOM 819 N N . SER A 1 105 ? -37.164 17.971 47.953 1.00 85.06 105 SER A N 1
ATOM 820 C CA . SER A 1 105 ? -37.587 19.372 47.823 1.00 85.06 105 SER A CA 1
ATOM 821 C C . SER A 1 105 ? -39.102 19.564 47.934 1.00 85.06 105 SER A C 1
ATOM 823 O O . SER A 1 105 ? -39.553 20.577 48.467 1.00 85.06 105 SER A O 1
ATOM 825 N N . HIS A 1 106 ? -39.888 18.596 47.453 1.00 85.25 106 HIS A N 1
ATOM 826 C CA . HIS A 1 106 ? -41.342 18.611 47.570 1.00 85.25 106 HIS A CA 1
ATOM 827 C C . HIS A 1 106 ? -41.777 18.380 49.022 1.00 85.25 106 HIS A C 1
ATOM 829 O O . HIS A 1 106 ? -42.629 19.109 49.527 1.00 85.25 106 HIS A O 1
ATOM 835 N N . ASP A 1 107 ? -41.148 17.422 49.705 1.00 88.81 107 ASP A N 1
ATOM 836 C CA . ASP A 1 107 ? -41.428 17.108 51.106 1.00 88.81 107 ASP A CA 1
ATOM 837 C C . ASP A 1 107 ? -41.070 18.305 52.004 1.00 88.81 107 ASP A C 1
ATOM 839 O O . ASP A 1 107 ? -41.919 18.777 52.762 1.00 88.81 107 ASP A O 1
ATOM 843 N N . ALA A 1 108 ? -39.888 18.908 51.815 1.00 84.50 108 ALA A N 1
ATOM 844 C CA . ALA A 1 108 ? -39.475 20.119 52.532 1.00 84.50 108 ALA A CA 1
ATOM 845 C C . ALA A 1 108 ? -40.405 21.325 52.283 1.00 84.50 108 ALA A C 1
ATOM 847 O O . ALA A 1 108 ? -40.682 22.100 53.201 1.00 84.50 108 ALA A O 1
ATOM 848 N N . ALA A 1 109 ? -40.912 21.493 51.056 1.00 82.44 109 ALA A N 1
ATOM 849 C CA . ALA A 1 109 ? -41.879 22.544 50.738 1.00 82.44 109 ALA A CA 1
ATOM 850 C C . ALA A 1 109 ? -43.250 22.289 51.391 1.00 82.44 109 ALA A C 1
ATOM 852 O O . ALA A 1 109 ? -43.901 23.233 51.842 1.00 82.44 109 ALA A O 1
ATOM 853 N N . SER A 1 110 ? -43.684 21.026 51.463 1.00 81.19 110 SER A N 1
ATOM 854 C CA . SER A 1 110 ? -44.950 20.646 52.095 1.00 81.19 110 SER A CA 1
ATOM 855 C C . SER A 1 110 ? -44.935 20.841 53.615 1.00 81.19 110 SER A C 1
ATOM 857 O O . SER A 1 110 ? -45.901 21.379 54.158 1.00 81.19 110 SER A O 1
ATOM 859 N N . ASP A 1 111 ? -43.820 20.525 54.282 1.00 84.00 111 ASP A N 1
ATOM 860 C CA . ASP A 1 111 ? -43.628 20.775 55.717 1.00 84.00 111 ASP A CA 1
ATOM 861 C C . ASP A 1 111 ? -43.624 22.277 56.036 1.00 84.00 111 ASP A C 1
ATOM 863 O O . ASP A 1 111 ? -44.272 22.719 56.987 1.00 84.00 111 ASP A O 1
ATOM 867 N N . ALA A 1 112 ? -42.964 23.094 55.206 1.00 79.50 112 ALA A N 1
ATOM 868 C CA . ALA A 1 112 ? -42.961 24.549 55.368 1.00 79.50 112 ALA A CA 1
ATOM 869 C C . ALA A 1 112 ? -44.369 25.165 55.224 1.00 79.50 112 ALA A C 1
A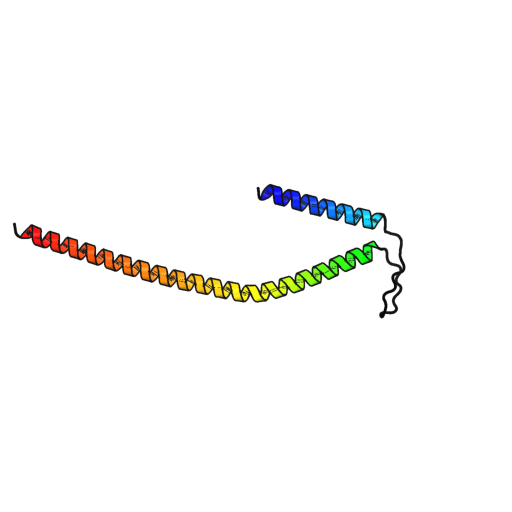TOM 871 O O . ALA A 1 112 ? -44.731 26.079 55.966 1.00 79.50 112 ALA A O 1
ATOM 872 N N . LEU A 1 113 ? -45.187 24.645 54.301 1.00 78.94 113 LEU A N 1
ATOM 873 C CA . LEU A 1 113 ? -46.586 25.058 54.122 1.00 78.94 113 LEU A CA 1
ATOM 874 C C . LEU A 1 113 ? -47.494 24.597 55.273 1.00 78.94 113 LEU A C 1
ATOM 876 O O . LEU A 1 113 ? -48.450 25.295 55.610 1.00 78.94 113 LEU A O 1
ATOM 880 N N . ALA A 1 114 ? -47.215 23.437 55.873 1.00 74.88 114 ALA A N 1
ATOM 881 C CA . ALA A 1 114 ? -47.953 22.932 57.029 1.00 74.88 114 ALA A CA 1
ATOM 882 C C . ALA A 1 114 ? -47.679 23.760 58.296 1.00 74.88 114 ALA A C 1
ATOM 884 O O . ALA A 1 114 ? -48.604 24.017 59.067 1.00 74.88 114 ALA A O 1
ATOM 885 N N . LEU A 1 115 ? -46.437 24.222 58.475 1.00 76.19 115 LEU A N 1
ATOM 886 C CA . LEU A 1 115 ? -46.034 25.086 59.589 1.00 76.19 115 LEU A CA 1
ATOM 887 C C . LEU A 1 115 ? -46.629 26.498 59.485 1.00 76.19 115 LEU A C 1
ATOM 889 O O . LEU A 1 115 ? -47.098 27.029 60.483 1.00 76.19 115 LEU A O 1
ATOM 893 N N . GLY A 1 116 ? -46.701 27.079 58.283 1.00 68.19 116 GLY A N 1
ATOM 894 C CA . GLY A 1 116 ? -47.268 28.422 58.079 1.00 68.19 116 GLY A CA 1
ATOM 895 C C . GLY A 1 116 ? -48.798 28.523 58.177 1.00 68.19 116 GLY A C 1
ATOM 896 O O . GLY A 1 116 ? -49.341 29.612 58.033 1.00 68.19 116 GLY A O 1
ATOM 897 N N . LYS A 1 117 ? -49.513 27.407 58.377 1.00 61.47 117 LYS A N 1
ATOM 898 C CA . LYS A 1 117 ? -50.984 27.369 58.499 1.00 61.47 117 LYS A CA 1
ATOM 899 C C . LYS A 1 117 ? -51.471 27.349 59.960 1.00 61.47 117 LYS A C 1
ATOM 901 O O . LYS A 1 117 ? -52.677 27.324 60.188 1.00 61.47 117 LYS A O 1
ATOM 906 N N . GLN A 1 118 ? -50.559 27.290 60.934 1.00 57.69 118 GLN A N 1
ATOM 907 C CA . GLN A 1 118 ? -50.887 27.243 62.368 1.00 57.69 118 GLN A CA 1
ATOM 908 C C . GLN A 1 118 ? -50.883 28.614 63.066 1.00 57.69 118 GLN A C 1
ATOM 910 O O . GLN A 1 118 ? -51.238 28.669 64.244 1.00 57.69 118 GLN A O 1
ATOM 915 N N . ASP A 1 119 ? -50.567 29.684 62.335 1.00 48.28 119 ASP A N 1
ATOM 916 C CA . ASP A 1 119 ? -50.645 31.084 62.778 1.00 48.28 119 ASP A CA 1
ATOM 917 C C . ASP A 1 119 ? -51.918 31.766 62.241 1.00 48.28 119 ASP A C 1
ATOM 919 O O . ASP A 1 119 ? -52.507 32.593 62.978 1.00 48.28 119 ASP A O 1
#

pLDDT: mean 86.09, std 10.45, range [48.28, 97.88]

Radius of gyration: 34.82 Å; chains: 1; bounding box: 72×52×83 Å

Sequence (119 aa):
MAQLLNIVRRLLWAALALLLIFFSINNRQPIVVSLEPLGFLPPLPAYALLFAGIFIGLIAAAGVTGWLRLQGFAARRKAERRSQYLEGQVSALSEDAHKQRARESHDAASDALALGKQD